Protein AF-A0A1F2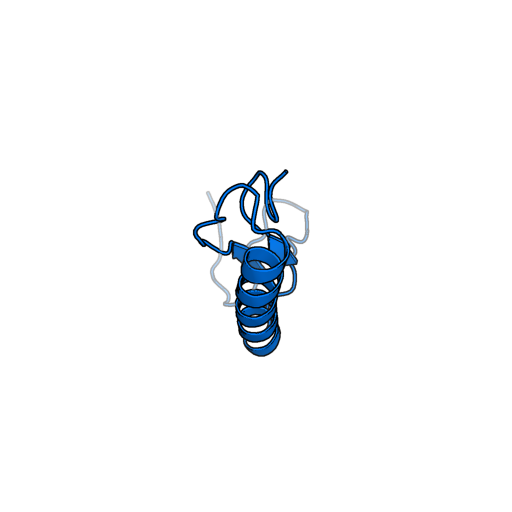WHN5-F1 (afdb_monomer_lite)

Foldseek 3Di:
DDFDDPPDADDDPPDGDDDAAEAEDDDDADAPCQPVLCVVVVVVVVVCVVVPHPY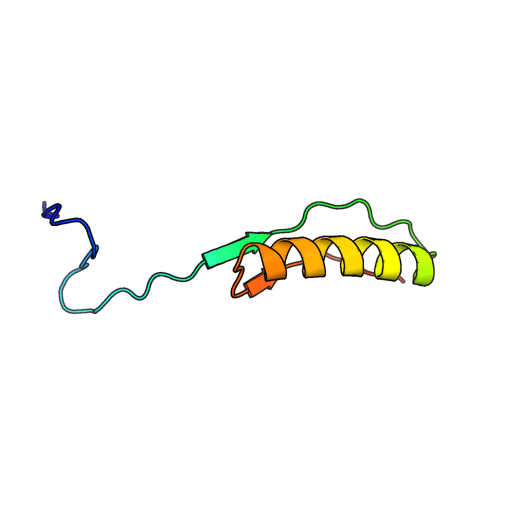YDYDPQPNHD

pLDDT: mean 83.96, std 18.68, range [43.5, 98.5]

Sequence (65 aa):
MAYLRDGKELRVMGESVRKHSVTAVQMESVNGDIAANLEKATALVEEAAQRGAKLIVLPEFMPDI

Organism: NCBI:txid1797199

Secondary structure (DSSP, 8-state):
------SS----TT-------EEE---PPPTT-HHHHHHHHHHHHHHHHHTT-SEEE--TTTT--

InterPro domains:
  IPR003010 Carbon-nitrogen hydrolase [PF00795] (22-61)
  IPR003010 Carbon-nitrogen hydrolase [PS50263] (20-65)
  IPR036526 Carbon-nitrogen hydrolase superfamily [G3DSA:3.60.110.10] (8-64)
  IPR036526 Carbon-nitrogen hydrolase superfamily [SSF56317] (19-62)

Structure (mmCIF, N/CA/C/O backbone):
data_AF-A0A1F2WHN5-F1
#
_entry.id   AF-A0A1F2WHN5-F1
#
loop_
_atom_site.group_PDB
_atom_site.id
_atom_site.type_symbol
_atom_site.label_atom_id
_atom_site.label_alt_id
_atom_site.label_comp_id
_atom_site.label_asym_id
_atom_site.label_entity_id
_atom_site.label_seq_id
_atom_site.pdbx_PDB_ins_code
_atom_site.Cartn_x
_atom_site.Cartn_y
_atom_site.Cartn_z
_atom_site.occupancy
_atom_site.B_iso_or_equiv
_atom_site.auth_seq_id
_atom_site.auth_comp_id
_atom_site.auth_asym_id
_atom_site.auth_atom_id
_atom_site.pdbx_PDB_model_num
ATOM 1 N N . MET A 1 1 ? -17.762 23.148 25.777 1.00 43.50 1 MET A N 1
ATOM 2 C CA . MET A 1 1 ? -18.743 22.487 26.669 1.00 43.50 1 MET A CA 1
ATOM 3 C C . MET A 1 1 ? -19.472 21.461 25.816 1.00 43.50 1 MET A C 1
ATOM 5 O O . MET A 1 1 ? -20.095 21.890 24.862 1.00 43.50 1 MET A O 1
ATOM 9 N N . ALA A 1 2 ? -19.372 20.142 25.963 1.00 48.81 2 ALA A N 1
ATOM 10 C CA . ALA A 1 2 ? -18.724 19.213 26.904 1.00 48.81 2 ALA A CA 1
ATOM 11 C C . ALA A 1 2 ? -18.009 18.108 26.091 1.00 48.81 2 ALA A C 1
ATOM 13 O O . ALA A 1 2 ? -18.199 18.135 24.889 1.00 48.81 2 ALA A O 1
ATOM 14 N N . TYR A 1 3 ? -17.274 17.161 26.710 1.00 47.59 3 TYR A N 1
ATOM 15 C CA . TYR A 1 3 ? -17.382 15.712 26.407 1.00 47.59 3 TYR A CA 1
ATOM 16 C C . TYR A 1 3 ? -16.889 14.859 27.592 1.00 47.59 3 TYR A C 1
ATOM 18 O O . TYR A 1 3 ? -15.791 15.060 28.110 1.00 47.59 3 TYR A O 1
ATOM 26 N N . LEU A 1 4 ? -17.740 13.917 28.013 1.00 54.19 4 LEU A N 1
ATOM 27 C CA . LEU A 1 4 ? -17.478 12.900 29.033 1.00 54.19 4 LEU A CA 1
ATOM 28 C C . LEU A 1 4 ? -16.555 11.815 28.468 1.00 54.19 4 LEU A C 1
ATOM 30 O O . LEU A 1 4 ? -16.741 11.348 27.345 1.00 54.19 4 LEU A O 1
ATOM 34 N N . ARG A 1 5 ? -15.567 11.406 29.268 1.00 47.47 5 ARG A N 1
ATOM 35 C CA . ARG A 1 5 ? -14.611 10.343 28.954 1.00 47.47 5 ARG A CA 1
ATOM 36 C C . ARG A 1 5 ? -15.023 9.068 29.685 1.00 47.47 5 ARG A C 1
ATOM 38 O O . ARG A 1 5 ? -14.468 8.775 30.732 1.00 47.47 5 ARG A O 1
ATOM 45 N N . ASP A 1 6 ? -15.924 8.294 29.088 1.00 49.59 6 ASP A N 1
ATOM 46 C CA . ASP A 1 6 ? -16.088 6.870 29.413 1.00 49.59 6 ASP A CA 1
ATOM 47 C C . ASP A 1 6 ? -15.517 6.026 28.274 1.00 49.59 6 ASP A C 1
ATOM 49 O O . ASP A 1 6 ? -16.222 5.398 27.493 1.00 49.59 6 ASP A O 1
ATOM 53 N N . GLY A 1 7 ? -14.189 6.107 28.146 1.00 52.56 7 GLY A N 1
ATOM 54 C CA . GLY A 1 7 ? -13.297 5.112 27.539 1.00 52.56 7 GLY A CA 1
ATOM 55 C C . GLY A 1 7 ? -13.501 4.643 26.091 1.00 52.56 7 GLY A C 1
ATOM 56 O O . GLY A 1 7 ? -12.584 3.998 25.585 1.00 52.56 7 GLY A O 1
ATOM 57 N N . LYS A 1 8 ? -14.634 4.890 25.416 1.00 52.84 8 LYS A N 1
ATOM 58 C CA . LYS A 1 8 ? -14.978 4.186 24.166 1.00 52.84 8 LYS A CA 1
ATOM 59 C C . LYS A 1 8 ? -15.729 4.991 23.097 1.00 52.84 8 LYS A C 1
ATOM 61 O O . LYS A 1 8 ? -15.649 4.580 21.945 1.00 52.84 8 LYS A O 1
ATOM 66 N N . GLU A 1 9 ? -16.360 6.133 23.386 1.00 53.00 9 GLU A N 1
ATOM 67 C CA . GLU A 1 9 ? -17.049 6.924 22.343 1.00 53.00 9 GLU A CA 1
ATOM 68 C C . GLU A 1 9 ? -16.959 8.442 22.564 1.00 53.00 9 GLU A C 1
ATOM 70 O O . GLU A 1 9 ? -17.337 8.951 23.617 1.00 53.00 9 GLU A O 1
ATOM 75 N N . LEU A 1 10 ? -16.510 9.172 21.534 1.00 55.03 10 LEU A N 1
ATOM 76 C CA . LEU A 1 10 ? -16.771 10.607 21.396 1.00 55.03 10 LEU A CA 1
ATOM 77 C C . LEU A 1 10 ? -18.158 10.772 20.767 1.00 55.03 10 LEU A C 1
ATOM 79 O O . LEU A 1 10 ? -18.402 10.249 19.683 1.00 55.03 10 LEU A O 1
ATOM 83 N N . ARG A 1 11 ? -19.056 11.510 21.419 1.00 54.56 11 ARG A N 1
ATOM 84 C CA . ARG A 1 11 ? -20.398 11.802 20.895 1.00 54.56 11 ARG A CA 1
ATOM 85 C C . ARG A 1 11 ? -20.565 13.293 20.688 1.00 54.56 11 ARG A C 1
ATOM 87 O O . ARG A 1 11 ? -20.809 13.992 21.659 1.00 54.56 11 ARG A O 1
ATOM 94 N N . VAL A 1 12 ? -20.468 13.764 19.447 1.00 61.38 12 VAL A N 1
ATOM 95 C CA . VAL A 1 12 ? -20.967 15.097 19.071 1.00 61.38 12 VAL A CA 1
ATOM 96 C C . VAL A 1 12 ? -22.499 15.012 19.016 1.00 61.38 12 VAL A C 1
ATOM 98 O O . VAL A 1 12 ? -23.036 13.968 18.660 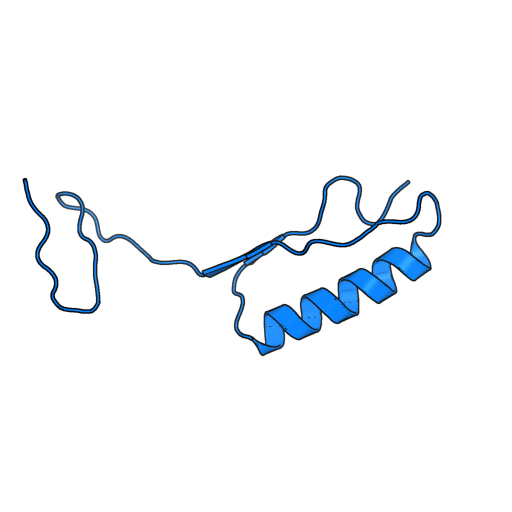1.00 61.38 12 VAL A O 1
ATOM 101 N N . MET A 1 13 ? -23.200 16.054 19.473 1.00 47.69 13 MET A N 1
ATOM 102 C CA . MET A 1 13 ? -24.645 16.051 19.767 1.00 47.69 13 MET A CA 1
ATOM 103 C C . MET A 1 13 ? -25.500 15.222 18.785 1.00 47.69 13 MET A C 1
ATOM 105 O O . MET A 1 13 ? -25.691 15.614 17.643 1.00 47.69 13 MET A O 1
ATOM 109 N N . GLY A 1 14 ? -26.054 14.102 19.265 1.00 58.59 14 GLY A N 1
ATOM 110 C CA . GLY A 1 14 ? -27.102 13.334 18.576 1.00 58.59 14 GLY A CA 1
ATOM 111 C C . GLY A 1 14 ? -26.648 12.281 17.559 1.00 58.59 14 GLY A C 1
ATOM 112 O O . GLY A 1 14 ? -27.464 11.436 17.201 1.00 58.59 14 GLY A O 1
ATOM 113 N N . GLU A 1 15 ? -25.379 12.254 17.146 1.00 63.78 15 GLU A N 1
ATOM 114 C CA . GLU A 1 15 ? -24.897 11.313 16.125 1.00 63.78 15 GLU A CA 1
ATOM 115 C C . GLU A 1 15 ? -23.846 10.343 16.682 1.00 63.78 15 GLU A C 1
ATOM 117 O O . GLU A 1 15 ? -22.891 10.726 17.363 1.00 63.78 15 GLU A O 1
ATOM 122 N N . SER A 1 16 ? -24.012 9.048 16.392 1.00 68.12 16 SER A N 1
ATOM 123 C CA . SER A 1 16 ? -22.992 8.043 16.696 1.00 68.12 16 SER A CA 1
ATOM 124 C C . SER A 1 16 ? -21.776 8.263 15.793 1.00 68.12 16 SER A C 1
ATOM 126 O O . SER A 1 16 ? -21.863 8.074 14.577 1.00 68.12 16 SER A O 1
ATOM 128 N N . VAL A 1 17 ? -20.631 8.619 16.371 1.00 74.38 17 VAL A N 1
ATOM 129 C CA . VAL A 1 17 ? -19.380 8.764 15.618 1.00 74.38 17 VAL A CA 1
ATOM 130 C C . VAL A 1 17 ? -18.741 7.386 15.445 1.00 74.38 17 VAL A C 1
ATOM 132 O O . VAL A 1 17 ? -18.300 6.769 16.414 1.00 74.38 17 VAL A O 1
ATOM 135 N N . ARG A 1 18 ? -18.658 6.892 14.203 1.00 81.00 18 ARG A N 1
ATOM 136 C CA . ARG A 1 18 ? -17.897 5.672 13.892 1.00 81.00 18 ARG A CA 1
ATOM 137 C C . ARG A 1 18 ? -16.413 5.996 13.763 1.00 81.00 18 ARG A C 1
ATOM 139 O O . ARG A 1 18 ? -16.014 6.809 12.934 1.00 81.00 18 ARG A O 1
ATOM 146 N N . LYS A 1 19 ? -15.581 5.328 14.562 1.00 81.19 19 LYS A N 1
ATOM 147 C CA . LYS A 1 19 ? -14.122 5.405 14.443 1.00 81.19 19 LYS A CA 1
ATOM 148 C C . LYS A 1 19 ? -13.646 4.455 13.343 1.00 81.19 19 LYS A C 1
ATOM 150 O O . LYS A 1 19 ? -13.895 3.255 13.422 1.00 81.19 19 LYS A O 1
ATOM 155 N N . HIS A 1 20 ? -12.907 4.979 12.370 1.00 82.19 20 HIS A N 1
ATOM 156 C CA . HIS A 1 20 ? -12.235 4.186 11.340 1.00 82.19 20 HIS A CA 1
ATOM 157 C C . HIS A 1 20 ? -10.716 4.343 11.458 1.00 82.19 20 HIS A C 1
ATOM 159 O O . HIS A 1 20 ? -10.222 5.443 11.698 1.00 82.19 20 HIS A O 1
ATOM 165 N N . SER A 1 21 ? -9.978 3.238 11.324 1.00 85.38 21 SER A N 1
ATOM 166 C CA . SER A 1 21 ? -8.519 3.257 11.211 1.00 85.38 21 SER A CA 1
ATOM 167 C C . SER A 1 21 ? -8.117 3.349 9.743 1.00 85.38 21 SER A C 1
ATOM 169 O O . SER A 1 21 ? -8.587 2.576 8.906 1.00 85.38 21 SER A O 1
ATOM 171 N N . VAL A 1 22 ? -7.232 4.296 9.452 1.00 93.50 22 VAL A N 1
ATOM 172 C CA . VAL A 1 22 ? -6.659 4.513 8.124 1.00 93.50 22 VAL A CA 1
ATOM 173 C C . VAL A 1 22 ? -5.144 4.459 8.252 1.00 93.50 22 VAL A C 1
ATOM 175 O O . VAL A 1 22 ? -4.592 4.961 9.233 1.00 93.50 22 VAL A O 1
ATOM 178 N N . THR A 1 23 ? -4.485 3.870 7.262 1.00 97.88 23 THR A N 1
ATOM 179 C CA . THR A 1 23 ? -3.029 3.863 7.133 1.00 97.88 23 THR A CA 1
ATOM 180 C C . THR A 1 23 ? -2.645 4.597 5.859 1.00 97.88 23 THR A C 1
ATOM 182 O O . THR A 1 23 ? -3.066 4.217 4.769 1.00 97.88 23 THR A O 1
ATOM 185 N N . ALA A 1 24 ? -1.843 5.647 6.001 1.00 98.00 24 ALA A N 1
ATOM 186 C CA . ALA A 1 24 ? -1.199 6.309 4.878 1.00 98.00 24 ALA A CA 1
ATOM 187 C C . ALA A 1 24 ? 0.209 5.741 4.716 1.00 98.00 24 ALA A C 1
ATOM 189 O O . ALA A 1 24 ? 1.011 5.802 5.649 1.00 98.00 24 ALA A O 1
ATOM 190 N N . VAL A 1 25 ? 0.486 5.157 3.555 1.00 97.81 25 VAL A N 1
ATOM 191 C CA . VAL A 1 25 ? 1.810 4.631 3.228 1.00 97.81 25 VAL A CA 1
ATOM 192 C C . VAL A 1 25 ? 2.645 5.754 2.633 1.00 97.81 25 VAL A C 1
ATOM 194 O O . VAL A 1 25 ? 2.222 6.425 1.695 1.00 97.81 25 VAL A O 1
ATOM 197 N N . GLN A 1 26 ? 3.854 5.923 3.161 1.00 96.56 26 GLN A N 1
ATOM 198 C CA . GLN A 1 26 ? 4.874 6.758 2.548 1.00 96.56 26 GLN A CA 1
ATOM 199 C C . GLN A 1 26 ? 5.930 5.858 1.912 1.00 96.56 26 GLN A C 1
ATOM 201 O O . GLN A 1 26 ? 6.586 5.073 2.594 1.00 96.56 26 GLN A O 1
ATOM 206 N N . MET A 1 27 ? 6.093 5.987 0.600 1.00 96.44 27 MET A N 1
ATOM 207 C CA . MET A 1 27 ? 7.125 5.310 -0.172 1.00 96.44 27 MET A CA 1
ATOM 208 C C . MET A 1 27 ? 7.578 6.203 -1.321 1.00 96.44 27 MET A C 1
ATOM 210 O O . MET A 1 27 ? 6.807 7.014 -1.823 1.00 96.44 27 MET A O 1
ATOM 214 N N . GLU A 1 28 ? 8.827 6.041 -1.735 1.00 95.56 28 GLU A N 1
ATOM 215 C CA . GLU A 1 28 ? 9.292 6.539 -3.031 1.00 95.56 28 GLU A CA 1
ATOM 216 C C . GLU A 1 28 ? 8.733 5.648 -4.149 1.00 95.56 28 GLU A C 1
ATOM 218 O O . GLU A 1 28 ? 8.920 4.425 -4.081 1.00 95.56 28 GLU A O 1
ATOM 223 N N . SER A 1 29 ? 8.075 6.274 -5.129 1.00 95.31 29 SER A N 1
ATOM 224 C CA . SER A 1 29 ? 7.727 5.700 -6.434 1.00 95.31 29 SER A CA 1
ATOM 225 C C . SER A 1 29 ? 8.802 6.114 -7.440 1.00 95.31 29 SER A C 1
ATOM 227 O O . SER A 1 29 ? 9.062 7.303 -7.601 1.00 95.31 29 SER A O 1
ATOM 229 N N . VAL A 1 30 ? 9.446 5.147 -8.086 1.00 95.88 30 VAL A N 1
ATOM 230 C CA . VAL A 1 30 ? 10.499 5.378 -9.082 1.00 95.88 30 VAL A CA 1
ATOM 231 C C . VAL A 1 30 ? 9.864 5.521 -10.465 1.00 95.88 30 VAL A C 1
ATOM 233 O O . VAL A 1 30 ? 9.261 4.570 -10.957 1.00 95.88 30 VAL A O 1
ATOM 236 N N . ASN A 1 31 ? 9.990 6.688 -11.099 1.00 95.25 31 ASN A N 1
ATOM 237 C CA . ASN A 1 31 ? 9.342 6.978 -12.384 1.00 95.25 31 ASN A CA 1
ATOM 238 C C . ASN A 1 31 ? 9.650 5.912 -13.452 1.00 95.25 31 ASN A C 1
ATOM 240 O O . ASN A 1 31 ? 10.814 5.579 -13.687 1.00 95.25 31 ASN A O 1
ATOM 244 N N . GLY A 1 32 ? 8.608 5.412 -14.120 1.00 95.75 32 GLY A N 1
ATOM 245 C CA . GLY A 1 32 ? 8.700 4.422 -15.195 1.00 95.75 32 GLY A CA 1
ATOM 246 C C . GLY A 1 32 ? 8.988 2.978 -14.757 1.00 95.75 32 GLY A C 1
ATOM 247 O O . GLY A 1 32 ? 8.84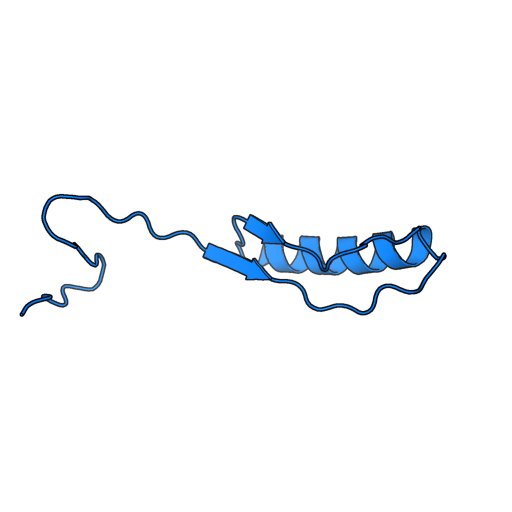4 2.069 -15.576 1.00 95.75 32 GLY A O 1
ATOM 248 N N . ASP A 1 33 ? 9.350 2.724 -13.492 1.00 96.81 33 ASP A N 1
ATOM 249 C CA . ASP A 1 33 ? 9.572 1.367 -12.968 1.00 96.81 33 ASP A CA 1
ATOM 250 C C . ASP A 1 33 ? 8.323 0.822 -12.258 1.00 96.81 33 ASP A C 1
ATOM 252 O O . ASP A 1 33 ? 8.271 0.611 -11.042 1.00 96.81 33 ASP A O 1
ATOM 256 N N . ILE A 1 34 ? 7.280 0.597 -13.058 1.00 96.75 34 ILE A N 1
ATOM 257 C CA . ILE A 1 34 ? 5.969 0.127 -12.590 1.00 96.75 34 ILE A CA 1
ATOM 258 C C . ILE A 1 34 ? 6.098 -1.172 -11.780 1.00 96.75 34 ILE A C 1
ATOM 260 O O . ILE A 1 34 ? 5.427 -1.339 -10.761 1.00 96.75 34 ILE A O 1
ATOM 264 N N . ALA A 1 35 ? 6.949 -2.101 -12.224 1.00 97.38 35 ALA A N 1
ATOM 265 C CA . ALA A 1 35 ? 7.086 -3.408 -11.593 1.00 97.38 35 ALA A CA 1
ATOM 266 C C . ALA A 1 35 ? 7.698 -3.296 -10.191 1.00 97.38 35 ALA A C 1
ATOM 268 O O . ALA A 1 35 ? 7.115 -3.816 -9.236 1.00 97.38 35 ALA A O 1
ATOM 269 N N . ALA A 1 36 ? 8.814 -2.572 -10.046 1.00 97.06 36 ALA A N 1
ATOM 270 C CA . ALA A 1 36 ? 9.450 -2.384 -8.745 1.00 97.06 36 ALA A CA 1
ATOM 271 C C . ALA A 1 36 ? 8.558 -1.585 -7.780 1.00 97.06 36 ALA A C 1
ATOM 273 O O . ALA A 1 36 ? 8.482 -1.894 -6.587 1.00 97.06 36 ALA A O 1
ATOM 274 N N . ASN A 1 37 ? 7.828 -0.587 -8.290 1.00 98.06 37 ASN A N 1
ATOM 275 C CA . ASN A 1 37 ? 6.894 0.194 -7.481 1.00 98.06 37 ASN A CA 1
ATOM 276 C C . ASN A 1 37 ? 5.737 -0.660 -6.959 1.00 98.06 37 ASN A C 1
ATOM 278 O O . ASN A 1 37 ? 5.388 -0.555 -5.782 1.00 98.06 37 ASN A O 1
ATOM 282 N N . LEU A 1 38 ? 5.171 -1.533 -7.798 1.00 98.25 38 LEU A N 1
ATOM 283 C CA . LEU A 1 38 ? 4.124 -2.465 -7.383 1.00 98.25 38 LEU A CA 1
ATOM 284 C C . LEU A 1 38 ? 4.634 -3.480 -6.359 1.00 98.25 38 LEU A C 1
ATOM 286 O O . LEU A 1 38 ? 3.938 -3.728 -5.377 1.00 98.25 38 LEU A O 1
ATOM 290 N N . GLU A 1 39 ? 5.831 -4.037 -6.538 1.00 98.31 39 GLU A N 1
ATOM 291 C CA . GLU A 1 39 ? 6.429 -4.968 -5.572 1.00 98.31 39 GLU A CA 1
ATOM 292 C C . GLU A 1 39 ? 6.590 -4.307 -4.193 1.00 98.31 39 GLU A C 1
ATOM 294 O O . GLU A 1 39 ? 6.114 -4.825 -3.178 1.00 98.31 39 GLU A O 1
ATOM 299 N N . LYS A 1 40 ? 7.167 -3.101 -4.163 1.00 98.06 40 LYS A N 1
ATOM 300 C CA . LYS A 1 40 ? 7.349 -2.317 -2.936 1.00 98.06 40 LYS A CA 1
ATOM 301 C C . LYS A 1 40 ? 6.020 -1.926 -2.288 1.00 98.06 40 LYS A C 1
ATOM 303 O O . LYS A 1 40 ? 5.861 -2.082 -1.076 1.00 98.06 40 LYS A O 1
ATOM 308 N N . ALA A 1 41 ? 5.061 -1.437 -3.076 1.00 98.25 41 ALA A N 1
ATOM 309 C CA . ALA A 1 41 ? 3.733 -1.080 -2.583 1.00 98.25 41 ALA A CA 1
ATOM 310 C C . ALA A 1 41 ? 3.009 -2.303 -2.006 1.00 98.25 41 ALA A C 1
ATOM 312 O O . ALA A 1 41 ? 2.394 -2.200 -0.946 1.00 98.25 41 ALA A O 1
ATOM 313 N N . THR A 1 42 ? 3.129 -3.465 -2.653 1.00 98.44 42 THR A N 1
ATOM 314 C CA . THR A 1 42 ? 2.505 -4.718 -2.206 1.00 98.44 42 THR A CA 1
ATOM 315 C C . THR A 1 42 ? 3.001 -5.112 -0.820 1.00 98.44 42 THR A C 1
ATOM 317 O O . THR A 1 42 ? 2.181 -5.300 0.075 1.00 98.44 42 THR A O 1
ATOM 320 N N . ALA A 1 43 ? 4.318 -5.131 -0.594 1.00 98.50 43 ALA A N 1
ATOM 321 C CA . ALA A 1 43 ? 4.878 -5.473 0.714 1.00 98.50 43 ALA A CA 1
ATOM 322 C C . ALA A 1 43 ? 4.385 -4.531 1.835 1.00 98.50 43 ALA A C 1
ATOM 324 O O . ALA A 1 43 ? 4.024 -4.980 2.925 1.00 98.50 43 ALA A O 1
ATOM 325 N N . LEU A 1 44 ? 4.307 -3.223 1.561 1.00 98.44 44 LEU A N 1
ATOM 326 C CA . LEU A 1 44 ? 3.831 -2.223 2.528 1.00 98.44 44 LEU A CA 1
ATOM 327 C C . LEU A 1 44 ? 2.324 -2.342 2.803 1.00 98.44 44 LEU A C 1
ATOM 329 O O . LEU A 1 44 ? 1.879 -2.175 3.943 1.00 98.44 44 LEU A O 1
ATOM 333 N N . VAL A 1 45 ? 1.527 -2.641 1.774 1.00 98.31 45 VAL A N 1
ATOM 334 C CA . VAL A 1 45 ? 0.084 -2.891 1.905 1.00 98.31 45 VAL A CA 1
ATOM 335 C C . VAL A 1 45 ? -0.167 -4.154 2.726 1.00 98.31 45 VAL A C 1
ATOM 337 O O . VAL A 1 45 ? -1.014 -4.133 3.621 1.00 98.31 45 VAL A O 1
ATOM 340 N N . GLU A 1 46 ? 0.576 -5.231 2.474 1.00 98.50 46 GLU A N 1
ATOM 341 C CA . GLU A 1 46 ? 0.478 -6.477 3.235 1.00 98.50 46 GLU A CA 1
ATOM 342 C C . GLU A 1 46 ? 0.833 -6.267 4.710 1.00 98.50 46 GLU A C 1
ATOM 344 O O . GLU A 1 46 ? 0.084 -6.700 5.589 1.00 98.50 46 GLU A O 1
ATOM 349 N N . GLU A 1 47 ? 1.909 -5.531 5.003 1.00 98.06 47 GLU A N 1
ATOM 350 C CA . GLU A 1 47 ? 2.280 -5.169 6.373 1.00 98.06 47 GLU A CA 1
ATOM 351 C C . GLU A 1 47 ? 1.161 -4.370 7.068 1.00 98.06 47 GLU A C 1
ATOM 353 O O . GLU A 1 47 ? 0.760 -4.679 8.196 1.00 98.06 47 GLU A O 1
ATOM 358 N N . ALA A 1 48 ? 0.615 -3.348 6.403 1.00 96.88 48 ALA A N 1
ATOM 359 C CA . ALA A 1 48 ? -0.469 -2.538 6.952 1.00 96.88 48 ALA A CA 1
ATOM 360 C C . ALA A 1 48 ? -1.744 -3.368 7.194 1.00 96.88 48 ALA A C 1
ATOM 362 O O . ALA A 1 48 ? -2.407 -3.206 8.226 1.00 96.88 48 ALA A O 1
ATOM 363 N N . ALA A 1 49 ? -2.066 -4.291 6.285 1.00 96.44 49 ALA A N 1
ATOM 364 C CA . ALA A 1 49 ? -3.190 -5.208 6.426 1.00 96.44 49 ALA A CA 1
ATOM 365 C C . ALA A 1 49 ? -2.999 -6.160 7.618 1.00 96.44 49 ALA A C 1
ATOM 367 O O . ALA A 1 49 ? -3.914 -6.305 8.434 1.00 96.44 49 ALA A O 1
ATOM 368 N N . GLN A 1 50 ? -1.802 -6.734 7.788 1.00 97.31 50 GLN A N 1
ATOM 369 C CA . GLN A 1 50 ? -1.452 -7.581 8.938 1.00 97.31 50 GLN A CA 1
ATOM 370 C C . GLN A 1 50 ? -1.554 -6.824 10.271 1.00 97.31 50 GLN A C 1
ATOM 372 O O . GLN A 1 50 ? -1.944 -7.398 11.288 1.00 97.31 50 GLN A O 1
ATOM 377 N N . ARG A 1 51 ? -1.287 -5.512 10.268 1.00 94.81 51 ARG A N 1
ATOM 378 C CA . ARG A 1 51 ? -1.462 -4.615 11.426 1.00 94.81 51 ARG A CA 1
ATOM 379 C C . ARG A 1 51 ? -2.915 -4.169 11.656 1.00 94.81 51 ARG A C 1
ATOM 381 O O . ARG A 1 51 ? -3.187 -3.423 12.597 1.00 94.81 51 ARG A O 1
ATOM 388 N N . GLY A 1 52 ? -3.862 -4.624 10.834 1.00 93.00 52 GLY A N 1
ATOM 389 C CA . GLY A 1 52 ? -5.296 -4.396 11.017 1.00 93.00 52 GLY A CA 1
ATOM 390 C C . GLY A 1 52 ? -5.845 -3.118 10.379 1.00 93.00 52 GLY A C 1
ATOM 391 O O . GLY A 1 52 ? -6.950 -2.693 10.743 1.00 93.00 52 GLY A O 1
ATOM 392 N N . ALA A 1 53 ? -5.117 -2.504 9.440 1.00 94.75 53 ALA A N 1
ATOM 393 C CA . ALA A 1 53 ? -5.625 -1.376 8.662 1.00 94.75 53 ALA A CA 1
ATOM 394 C C . ALA A 1 53 ? -6.936 -1.744 7.941 1.00 94.75 53 ALA A C 1
ATOM 396 O O . ALA A 1 53 ? -7.099 -2.859 7.442 1.00 94.75 53 ALA A O 1
ATOM 397 N N . LYS A 1 54 ? -7.898 -0.811 7.913 1.00 93.31 54 LYS A N 1
ATOM 398 C CA . LYS A 1 54 ? -9.197 -0.988 7.230 1.00 93.31 54 LYS A CA 1
ATOM 399 C C . LYS A 1 54 ? -9.303 -0.193 5.935 1.00 93.31 54 LYS A C 1
ATOM 401 O O . LYS A 1 54 ? -10.085 -0.553 5.065 1.00 93.31 54 LYS A O 1
ATOM 406 N N . LEU A 1 55 ? -8.502 0.859 5.823 1.00 96.44 55 LEU A N 1
ATOM 407 C CA . LEU A 1 55 ? -8.272 1.620 4.608 1.00 96.44 55 LEU A CA 1
ATOM 408 C C . LEU A 1 55 ? -6.775 1.904 4.527 1.00 96.44 55 LEU A C 1
ATOM 410 O O . LEU A 1 55 ? -6.193 2.398 5.495 1.00 96.44 55 LEU A O 1
ATOM 414 N N . ILE A 1 56 ? -6.171 1.584 3.389 1.00 98.12 56 ILE A N 1
ATOM 415 C CA . ILE A 1 56 ? -4.769 1.867 3.095 1.00 98.12 56 ILE A CA 1
ATOM 416 C C . ILE A 1 56 ? -4.757 2.795 1.887 1.00 98.12 56 ILE A C 1
ATOM 418 O O . ILE A 1 56 ? -5.420 2.510 0.891 1.00 98.12 56 ILE A O 1
ATOM 422 N N . VAL A 1 57 ? -4.042 3.910 1.994 1.00 98.12 57 VAL A N 1
ATOM 423 C CA . VAL A 1 57 ? -3.853 4.858 0.892 1.00 98.12 57 VAL A CA 1
ATOM 424 C C . VAL A 1 57 ? -2.386 4.890 0.490 1.00 98.12 57 VAL A C 1
ATOM 426 O O . VAL A 1 57 ? -1.498 4.810 1.343 1.00 98.12 57 VAL A O 1
ATOM 429 N N . LEU A 1 58 ? -2.155 4.989 -0.815 1.00 98.00 58 LEU A N 1
ATOM 430 C CA . LEU A 1 58 ? -0.835 5.053 -1.432 1.00 98.00 58 LEU A CA 1
ATOM 431 C C . LEU A 1 58 ? -0.577 6.483 -1.947 1.00 98.00 58 LEU A C 1
ATOM 433 O O . LEU A 1 58 ? -1.544 7.229 -2.134 1.00 98.00 58 LEU A O 1
ATOM 437 N N . PRO A 1 59 ? 0.694 6.887 -2.142 1.00 96.44 59 PRO A N 1
ATOM 438 C CA . PRO A 1 59 ? 1.033 8.201 -2.683 1.00 96.44 59 PRO A CA 1
ATOM 439 C C . PRO A 1 59 ? 0.396 8.474 -4.050 1.00 96.44 59 PRO A C 1
ATOM 441 O O . PRO A 1 59 ? 0.105 7.551 -4.813 1.00 96.44 59 PRO A O 1
ATOM 444 N N . GLU A 1 60 ? 0.221 9.757 -4.369 1.00 95.06 60 GLU A N 1
ATOM 445 C CA . GLU A 1 60 ? -0.163 10.191 -5.714 1.00 95.06 60 GLU A CA 1
ATOM 446 C C . GLU A 1 60 ? 0.840 9.678 -6.760 1.00 95.06 60 GLU A C 1
ATOM 448 O O . GLU A 1 60 ? 2.016 9.469 -6.459 1.00 95.06 60 GLU A O 1
ATOM 453 N N . PHE A 1 61 ? 0.340 9.439 -7.973 1.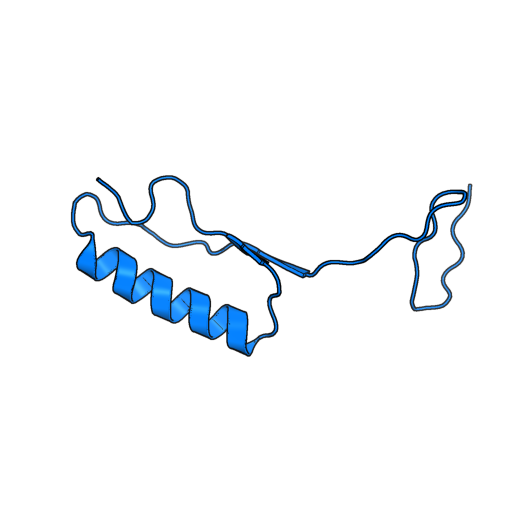00 93.12 61 PHE A N 1
ATOM 454 C CA . PHE A 1 61 ? 1.049 8.841 -9.103 1.00 93.12 61 PHE A CA 1
ATOM 455 C C . PHE A 1 61 ? 1.532 7.401 -8.938 1.00 93.12 61 PHE A C 1
ATOM 457 O O . PHE A 1 61 ? 1.904 6.816 -9.934 1.00 93.12 61 PHE A O 1
ATOM 464 N N . MET A 1 62 ? 1.433 6.737 -7.785 1.00 94.12 62 MET A N 1
ATOM 465 C CA . MET A 1 62 ? 1.723 5.292 -7.694 1.00 94.12 62 MET A CA 1
ATOM 466 C C . MET A 1 62 ? 0.845 4.465 -8.672 1.00 94.12 62 MET A C 1
ATOM 468 O O . MET A 1 62 ? -0.361 4.726 -8.743 1.00 94.12 62 MET A O 1
ATOM 472 N N . PRO A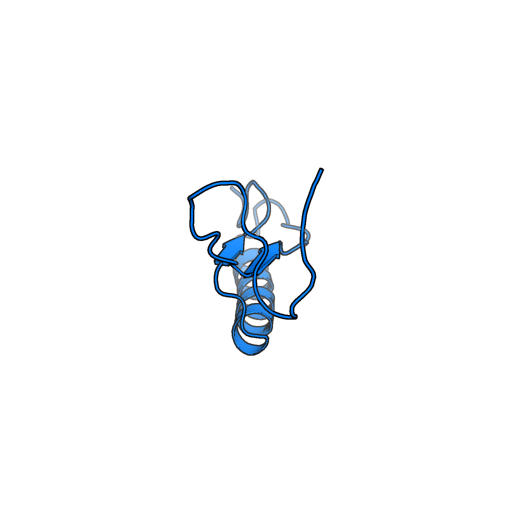 1 63 ? 1.382 3.455 -9.404 1.00 90.25 63 PRO A N 1
ATOM 473 C CA . PRO A 1 63 ? 2.765 2.923 -9.420 1.00 90.25 63 PRO A CA 1
ATOM 474 C C . PRO A 1 63 ? 3.720 3.602 -10.433 1.00 90.25 63 PRO A C 1
ATOM 476 O O . PRO A 1 63 ? 4.803 3.095 -10.687 1.00 90.25 63 PRO A O 1
ATOM 479 N N . ASP A 1 64 ? 3.280 4.737 -10.957 1.00 77.94 64 ASP A N 1
ATOM 480 C CA . ASP A 1 64 ? 3.818 5.754 -11.872 1.00 77.94 64 ASP A CA 1
ATOM 481 C C . ASP A 1 64 ? 4.194 5.394 -13.318 1.00 77.94 64 ASP A C 1
ATOM 483 O O . ASP A 1 64 ? 4.864 4.404 -13.607 1.00 77.94 64 ASP A O 1
ATOM 487 N N . ILE A 1 65 ? 3.673 6.276 -14.177 1.00 63.44 65 ILE A N 1
ATOM 488 C CA . ILE A 1 65 ? 3.509 6.377 -15.630 1.00 63.44 65 ILE A CA 1
ATOM 489 C C . ILE A 1 65 ? 4.831 6.747 -16.316 1.00 63.44 65 ILE A C 1
ATOM 491 O O . ILE A 1 65 ? 5.647 7.495 -15.729 1.00 63.44 65 ILE A O 1
#

Radius of gyration: 17.82 Å; chains: 1; bounding box: 38×30×45 Å